Protein AF-A0A5Q4EKP2-F1 (afdb_monomer_lite)

Structure (mmCIF, N/CA/C/O backbone):
data_AF-A0A5Q4EKP2-F1
#
_entry.id   AF-A0A5Q4EKP2-F1
#
loop_
_atom_site.group_PDB
_atom_site.id
_atom_site.type_symbol
_atom_site.label_atom_id
_atom_site.label_alt_id
_atom_site.label_comp_id
_atom_site.label_asym_id
_atom_site.label_entity_id
_atom_site.label_seq_id
_atom_site.pdbx_PDB_ins_code
_atom_site.Cartn_x
_atom_site.Cartn_y
_atom_site.Cartn_z
_atom_site.occupancy
_atom_site.B_iso_or_equiv
_atom_site.auth_seq_id
_atom_site.auth_comp_id
_atom_site.auth_asym_id
_atom_site.auth_atom_id
_atom_site.pdbx_PDB_model_num
ATOM 1 N N . MET A 1 1 ? 4.544 -14.451 -21.705 1.00 35.25 1 MET A N 1
ATOM 2 C CA . MET A 1 1 ? 5.561 -13.389 -21.537 1.00 35.25 1 MET A CA 1
ATOM 3 C C . MET A 1 1 ? 4.983 -12.315 -20.623 1.00 35.25 1 MET A C 1
ATOM 5 O O . MET A 1 1 ? 4.011 -11.684 -21.013 1.00 35.25 1 MET A O 1
ATOM 9 N N . LYS A 1 2 ? 5.483 -12.158 -19.389 1.00 48.16 2 LYS A N 1
ATOM 10 C CA . LYS A 1 2 ? 5.065 -11.049 -18.512 1.00 48.16 2 LYS A CA 1
ATOM 11 C C . LYS A 1 2 ? 5.903 -9.831 -18.894 1.00 48.16 2 LYS A C 1
ATOM 13 O O . LYS A 1 2 ? 7.080 -9.772 -18.554 1.00 48.16 2 LYS A O 1
ATOM 18 N N . ILE A 1 3 ? 5.327 -8.922 -19.674 1.00 46.69 3 ILE A N 1
ATOM 19 C CA . ILE A 1 3 ? 5.985 -7.665 -20.034 1.00 46.69 3 ILE A CA 1
ATOM 20 C C . ILE A 1 3 ? 5.958 -6.777 -18.791 1.00 46.69 3 ILE A C 1
ATOM 22 O O . ILE A 1 3 ? 4.887 -6.417 -18.306 1.00 46.69 3 ILE A O 1
ATOM 26 N N . ILE A 1 4 ? 7.133 -6.433 -18.266 1.00 54.22 4 ILE A N 1
ATOM 27 C CA . ILE A 1 4 ? 7.260 -5.348 -17.293 1.00 54.22 4 ILE A CA 1
ATOM 28 C C . ILE A 1 4 ? 7.110 -4.063 -18.107 1.00 54.22 4 ILE A C 1
ATOM 30 O O . ILE A 1 4 ? 8.074 -3.594 -18.702 1.00 54.22 4 ILE A O 1
ATOM 34 N N . ASN A 1 5 ? 5.883 -3.559 -18.231 1.00 59.72 5 ASN A N 1
ATOM 35 C CA . ASN A 1 5 ? 5.627 -2.323 -18.959 1.00 59.72 5 ASN A CA 1
ATOM 36 C C . ASN A 1 5 ? 5.709 -1.135 -17.979 1.00 59.72 5 ASN A C 1
ATOM 38 O O . ASN A 1 5 ? 4.817 -0.995 -17.137 1.00 59.72 5 ASN A O 1
ATOM 42 N N . PRO A 1 6 ? 6.744 -0.278 -18.081 1.00 62.12 6 PRO A N 1
ATOM 43 C CA . PRO A 1 6 ? 6.937 0.862 -17.184 1.00 62.12 6 PRO A CA 1
ATOM 44 C C . PRO A 1 6 ? 5.807 1.902 -17.266 1.00 62.12 6 PRO A C 1
ATOM 46 O O . PRO A 1 6 ? 5.628 2.676 -16.329 1.00 62.12 6 PRO A O 1
ATOM 49 N N . LEU A 1 7 ? 5.000 1.898 -18.334 1.00 63.78 7 LEU A N 1
ATOM 50 C CA . LEU A 1 7 ? 3.829 2.769 -18.458 1.00 63.78 7 LEU A CA 1
ATOM 51 C C . LEU A 1 7 ? 2.796 2.505 -17.350 1.00 63.78 7 LEU A C 1
ATOM 53 O O . LEU A 1 7 ? 2.196 3.447 -16.834 1.00 63.78 7 LEU A O 1
ATOM 57 N N . TYR A 1 8 ? 2.614 1.240 -16.948 1.00 72.88 8 TYR A N 1
ATOM 58 C CA . TYR A 1 8 ? 1.682 0.905 -15.867 1.00 72.88 8 TYR 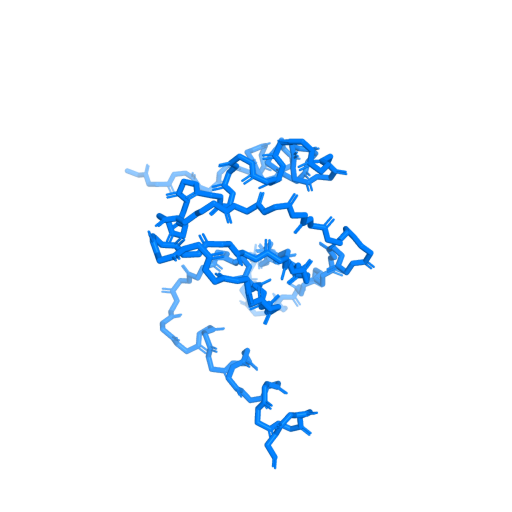A CA 1
ATOM 59 C C . TYR A 1 8 ? 2.180 1.386 -14.512 1.00 72.88 8 TYR A C 1
ATOM 61 O O . TYR A 1 8 ? 1.363 1.753 -13.679 1.00 72.88 8 TYR A O 1
ATOM 69 N N . ASP A 1 9 ? 3.492 1.443 -14.304 1.00 72.88 9 ASP A N 1
ATOM 70 C CA . ASP A 1 9 ? 4.063 1.879 -13.026 1.00 72.88 9 ASP A CA 1
ATOM 71 C C . ASP A 1 9 ? 3.871 3.373 -12.841 1.00 72.88 9 ASP A C 1
ATOM 73 O O . ASP A 1 9 ? 3.483 3.825 -11.770 1.00 72.88 9 ASP A O 1
ATOM 77 N N . ILE A 1 10 ? 4.047 4.130 -13.923 1.00 76.25 10 ILE A N 1
ATOM 78 C CA . ILE A 1 10 ? 3.785 5.566 -13.948 1.00 76.25 10 ILE A CA 1
ATOM 79 C C . ILE A 1 10 ? 2.289 5.838 -13.748 1.00 76.25 10 ILE A C 1
ATOM 81 O O . ILE A 1 10 ? 1.921 6.641 -12.894 1.00 76.25 10 ILE A O 1
ATOM 85 N N . ALA A 1 11 ? 1.412 5.153 -14.488 1.00 82.69 11 ALA A N 1
ATOM 86 C CA . ALA A 1 11 ? -0.033 5.326 -14.338 1.00 82.69 11 ALA A CA 1
ATOM 87 C C . ALA A 1 11 ? -0.516 4.953 -12.925 1.00 82.69 11 ALA A C 1
ATOM 89 O O . ALA A 1 11 ? -1.292 5.688 -12.316 1.00 82.69 11 ALA A O 1
ATOM 90 N N . PHE A 1 12 ? -0.019 3.841 -12.381 1.00 84.19 12 PHE A N 1
ATOM 91 C CA . PHE A 1 12 ? -0.347 3.389 -11.035 1.00 84.19 12 PHE A CA 1
ATOM 92 C C . PHE A 1 12 ? 0.201 4.343 -9.968 1.00 84.19 12 PHE A C 1
ATOM 94 O O . PHE A 1 12 ? -0.503 4.649 -9.013 1.00 84.19 12 PHE A O 1
ATOM 101 N N . LYS A 1 13 ? 1.404 4.899 -10.154 1.00 82.25 13 LYS A N 1
ATOM 102 C CA . LYS A 1 13 ? 1.940 5.964 -9.297 1.00 82.25 13 LYS A CA 1
ATOM 103 C C . LYS A 1 13 ? 0.988 7.151 -9.218 1.00 82.25 13 LYS A C 1
ATOM 105 O O . LYS A 1 13 ? 0.599 7.528 -8.119 1.00 82.25 13 LYS A O 1
ATOM 110 N N . TYR A 1 14 ? 0.591 7.713 -10.360 1.00 85.62 14 TYR A N 1
ATOM 111 C CA . TYR A 1 14 ? -0.321 8.860 -10.386 1.00 85.62 14 TYR A CA 1
ATOM 112 C C . TYR A 1 14 ? -1.680 8.534 -9.766 1.00 85.62 14 TYR A C 1
ATOM 114 O O . TYR A 1 14 ? -2.252 9.370 -9.073 1.00 85.62 14 TYR A O 1
ATOM 122 N N . LEU A 1 15 ? -2.175 7.308 -9.956 1.00 88.56 15 LEU A N 1
ATOM 123 C CA . LEU A 1 15 ? -3.389 6.843 -9.291 1.00 88.56 15 LEU A CA 1
ATOM 124 C C . LEU A 1 15 ? -3.230 6.861 -7.763 1.00 88.56 15 LEU A C 1
ATOM 126 O O . LEU A 1 15 ? -4.114 7.333 -7.057 1.00 88.56 15 LEU A O 1
ATOM 130 N N . MET A 1 16 ? -2.102 6.371 -7.251 1.00 89.81 16 MET A N 1
ATOM 131 C CA . MET A 1 16 ? -1.836 6.273 -5.815 1.00 89.81 16 MET A CA 1
ATOM 132 C C . MET A 1 16 ? -1.426 7.605 -5.161 1.00 89.81 16 MET A C 1
ATOM 134 O O . MET A 1 16 ? -1.404 7.689 -3.935 1.00 89.81 16 MET A O 1
ATOM 138 N N . GLN A 1 17 ? -1.128 8.645 -5.950 1.00 87.38 17 GLN A N 1
ATOM 139 C CA . GLN A 1 17 ? -0.846 10.010 -5.479 1.00 87.38 17 GLN A CA 1
ATOM 140 C C . GLN A 1 17 ? -2.090 10.771 -5.012 1.00 87.38 17 GLN A C 1
ATOM 142 O O . GLN A 1 17 ? -1.966 11.849 -4.441 1.00 87.38 17 GLN A O 1
ATOM 147 N N . GLU A 1 18 ? -3.280 10.223 -5.234 1.00 91.88 18 GLU A N 1
ATOM 148 C CA . GLU A 1 18 ? -4.534 10.834 -4.819 1.00 91.88 18 GLU A CA 1
ATOM 149 C C . GLU A 1 18 ? -5.215 9.935 -3.776 1.00 91.88 18 GLU A C 1
ATOM 151 O O . GLU A 1 18 ? -5.398 8.731 -3.984 1.00 91.88 18 GLU A O 1
ATOM 156 N N . GLU A 1 19 ? -5.571 10.508 -2.623 1.00 93.19 19 GLU A N 1
ATOM 157 C CA . GLU A 1 19 ? -6.021 9.745 -1.453 1.00 93.19 19 GLU A CA 1
ATOM 158 C C . GLU A 1 19 ? -7.293 8.936 -1.737 1.00 93.19 19 GLU A C 1
ATOM 160 O O . GLU A 1 19 ? -7.407 7.774 -1.337 1.00 93.19 19 GLU A O 1
ATOM 165 N N . ARG A 1 20 ? -8.261 9.509 -2.459 1.00 94.75 20 ARG A N 1
ATOM 166 C CA . ARG A 1 20 ? -9.524 8.843 -2.800 1.00 94.75 20 ARG A CA 1
ATOM 167 C C . ARG A 1 20 ? -9.272 7.567 -3.591 1.00 94.75 20 ARG A C 1
ATOM 169 O O . ARG A 1 20 ? -9.987 6.586 -3.382 1.00 94.75 20 ARG A O 1
ATOM 176 N N . PHE A 1 21 ? -8.306 7.582 -4.504 1.00 94.88 21 PHE A N 1
ATOM 177 C CA . PHE A 1 21 ? -7.956 6.409 -5.299 1.00 94.88 21 PHE A CA 1
ATOM 178 C C . PHE A 1 21 ? -7.070 5.436 -4.522 1.00 94.88 21 PHE A C 1
ATOM 180 O O . PHE A 1 21 ? -7.381 4.243 -4.497 1.00 94.88 21 PHE A O 1
ATOM 187 N N . ALA A 1 22 ? -6.053 5.933 -3.813 1.00 93.50 22 ALA A N 1
ATOM 188 C CA . ALA A 1 22 ? -5.186 5.115 -2.971 1.00 93.50 22 ALA A CA 1
ATOM 189 C C . ALA A 1 22 ? -5.988 4.315 -1.935 1.00 93.50 22 ALA A C 1
ATOM 191 O O . ALA A 1 22 ? -5.811 3.103 -1.827 1.00 93.50 22 ALA A O 1
ATOM 192 N N . ARG A 1 23 ? -6.949 4.947 -1.243 1.00 95.94 23 ARG A N 1
ATOM 193 C CA . ARG A 1 23 ? -7.841 4.262 -0.290 1.00 95.94 23 ARG A CA 1
ATOM 194 C C . ARG A 1 23 ? -8.594 3.107 -0.928 1.00 95.94 23 ARG A C 1
ATOM 196 O O . ARG A 1 23 ? -8.646 2.031 -0.344 1.00 95.94 23 ARG A O 1
ATOM 203 N N . LYS A 1 24 ? -9.162 3.305 -2.121 1.00 96.38 24 LYS A N 1
ATOM 204 C CA . LYS A 1 24 ? -9.922 2.256 -2.818 1.00 96.38 24 LYS A CA 1
ATOM 205 C C . LYS A 1 24 ? -9.032 1.080 -3.193 1.00 96.38 24 LYS A C 1
ATOM 207 O O . LYS A 1 24 ? -9.390 -0.057 -2.914 1.00 96.38 24 LYS A O 1
ATOM 212 N N . VAL A 1 25 ? -7.873 1.359 -3.786 1.00 94.56 25 VAL A N 1
ATOM 213 C CA . VAL A 1 25 ? -6.913 0.321 -4.180 1.00 94.56 25 VAL A CA 1
ATOM 214 C C . VAL A 1 25 ? -6.438 -0.462 -2.957 1.00 94.56 25 VAL A C 1
ATOM 216 O O . VAL A 1 25 ? -6.513 -1.687 -2.951 1.00 94.56 25 VAL A O 1
ATOM 219 N N . LEU A 1 26 ? -6.010 0.234 -1.900 1.00 94.44 26 LEU A N 1
ATOM 220 C CA . LEU A 1 26 ? -5.542 -0.402 -0.669 1.00 94.44 26 LEU A CA 1
ATOM 221 C C . LEU A 1 26 ? -6.654 -1.181 0.038 1.00 94.44 26 LEU A C 1
ATOM 223 O O . LEU A 1 26 ? -6.381 -2.262 0.543 1.00 94.44 26 LEU A O 1
ATOM 227 N N . SER A 1 27 ? -7.899 -0.694 0.021 1.00 95.94 27 SER A N 1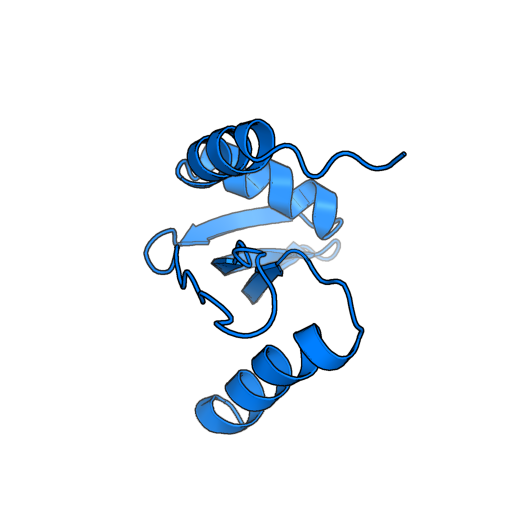
ATOM 228 C CA . SER A 1 27 ? -9.031 -1.420 0.619 1.00 95.94 27 SER A CA 1
ATOM 229 C C . SER A 1 27 ? -9.270 -2.761 -0.065 1.00 95.94 27 SER A C 1
ATOM 231 O O . SER A 1 27 ? -9.503 -3.760 0.605 1.00 95.94 27 SER A O 1
ATOM 233 N N . VAL A 1 28 ? -9.161 -2.795 -1.398 1.00 95.62 28 VAL A N 1
ATOM 234 C CA . VAL A 1 28 ? -9.296 -4.034 -2.176 1.00 95.62 28 VAL A CA 1
ATOM 235 C C . VAL A 1 28 ? -8.136 -4.992 -1.898 1.00 95.62 28 VAL A C 1
ATOM 237 O O . VAL A 1 28 ? -8.359 -6.188 -1.767 1.00 95.62 28 VAL A O 1
ATOM 240 N N . ILE A 1 29 ? -6.903 -4.487 -1.800 1.00 93.44 29 ILE A N 1
ATOM 241 C CA . ILE A 1 29 ? -5.719 -5.325 -1.542 1.00 93.44 29 ILE A CA 1
ATOM 242 C C . ILE A 1 29 ? -5.739 -5.914 -0.125 1.00 93.44 29 ILE A C 1
ATOM 244 O O . ILE A 1 29 ? -5.347 -7.063 0.060 1.00 93.44 29 ILE A O 1
ATOM 248 N N . LEU A 1 30 ? -6.151 -5.123 0.867 1.00 92.62 30 LEU A N 1
ATOM 249 C CA . LEU A 1 30 ? -6.139 -5.511 2.279 1.00 92.62 30 LEU A CA 1
ATOM 250 C C . LEU A 1 30 ? -7.397 -6.263 2.720 1.00 92.62 30 LEU A C 1
ATOM 252 O O . LEU A 1 30 ? -7.419 -6.759 3.841 1.00 92.62 30 LEU A O 1
ATOM 256 N N . ASP A 1 31 ? -8.432 -6.302 1.878 1.00 93.12 31 ASP A N 1
ATOM 257 C CA . ASP A 1 31 ? -9.762 -6.802 2.239 1.00 93.12 31 ASP A CA 1
ATOM 258 C C . ASP A 1 31 ? -10.279 -6.159 3.543 1.00 93.12 31 ASP A C 1
ATOM 260 O O . ASP A 1 31 ? -10.702 -6.810 4.497 1.00 93.12 31 ASP A O 1
ATOM 264 N N . SER A 1 32 ? -10.125 -4.836 3.646 1.00 93.75 32 SER A N 1
ATOM 265 C CA . SER A 1 32 ? -10.459 -4.046 4.839 1.00 93.75 32 SER A CA 1
ATOM 266 C C . SER A 1 32 ? -10.804 -2.612 4.451 1.00 93.75 32 SER A C 1
ATOM 268 O O . SER A 1 32 ? -10.294 -2.090 3.460 1.00 93.75 32 SER A O 1
ATOM 270 N N . GLU A 1 33 ? -11.650 -1.935 5.231 1.00 96.81 33 GLU A N 1
ATOM 271 C CA . GLU A 1 33 ? -11.988 -0.536 4.960 1.00 96.81 33 GLU A CA 1
ATOM 272 C C . GLU A 1 33 ? -10.787 0.363 5.284 1.00 96.81 33 GLU A C 1
ATOM 274 O O . GLU A 1 33 ? -10.354 0.447 6.433 1.00 96.81 33 GLU A O 1
ATOM 279 N N . VAL A 1 34 ? -10.262 1.081 4.289 1.00 97.12 34 VAL A N 1
ATOM 280 C CA . VAL A 1 34 ? -9.232 2.105 4.507 1.00 97.12 34 VAL A CA 1
ATOM 281 C C . VAL A 1 34 ? -9.902 3.468 4.690 1.00 97.12 34 VAL A C 1
ATOM 283 O O . VAL A 1 34 ? -10.376 4.079 3.732 1.00 97.12 34 VAL A O 1
ATOM 286 N N . VAL A 1 35 ? -9.911 3.962 5.929 1.00 97.38 35 VAL A N 1
ATOM 287 C CA . VAL A 1 35 ? -10.576 5.210 6.340 1.00 97.38 35 VAL A CA 1
ATOM 288 C C . VAL A 1 35 ? -9.807 6.440 5.846 1.00 97.38 35 VAL A C 1
ATOM 290 O O . VAL A 1 35 ? -10.389 7.371 5.285 1.00 97.38 35 VAL A O 1
ATOM 293 N N . SER A 1 36 ? -8.485 6.445 6.019 1.00 96.25 36 SER A N 1
ATOM 294 C CA . SER A 1 36 ? -7.610 7.534 5.571 1.00 96.25 36 SER A CA 1
ATOM 295 C C . SER A 1 36 ? -6.224 7.025 5.200 1.00 96.25 36 SER A C 1
ATOM 297 O O . SER A 1 36 ? -5.764 6.005 5.724 1.00 96.25 36 SER A O 1
ATOM 299 N N . VAL A 1 37 ? -5.560 7.735 4.284 1.00 94.50 37 VAL A N 1
ATOM 300 C CA . VAL A 1 37 ? -4.193 7.428 3.835 1.00 94.50 37 VAL A CA 1
ATOM 301 C C . VAL A 1 37 ? -3.356 8.701 3.845 1.00 94.50 37 VAL A C 1
ATOM 303 O O . VAL A 1 37 ? -3.716 9.706 3.244 1.00 94.50 37 VAL A O 1
ATOM 306 N N . SER A 1 38 ? -2.201 8.649 4.503 1.00 91.44 38 SER A N 1
ATOM 307 C CA . SER A 1 38 ? -1.193 9.708 4.466 1.00 91.44 38 SER A CA 1
ATOM 308 C C . SER A 1 38 ? -0.260 9.499 3.274 1.00 91.44 38 SER A C 1
ATOM 310 O O . SER A 1 38 ? 0.420 8.478 3.192 1.00 91.44 38 SER A O 1
ATOM 312 N N . LEU A 1 39 ? -0.204 10.484 2.376 1.00 82.38 39 LEU A N 1
ATOM 313 C CA . LEU A 1 39 ? 0.524 10.405 1.100 1.00 82.38 39 LEU A CA 1
ATOM 314 C C . LEU A 1 39 ? 1.975 10.918 1.170 1.00 82.38 39 LEU A C 1
ATOM 316 O O . LEU A 1 39 ? 2.717 10.816 0.201 1.00 82.38 39 LEU A O 1
ATOM 320 N N . ASN A 1 40 ? 2.407 11.447 2.317 1.00 69.19 40 ASN A N 1
ATOM 321 C CA . ASN A 1 40 ? 3.681 12.163 2.459 1.00 69.19 40 ASN A CA 1
ATOM 322 C C . ASN A 1 40 ? 4.949 11.282 2.329 1.00 69.19 40 ASN A C 1
ATOM 324 O O . ASN A 1 40 ? 6.051 11.818 2.393 1.00 69.19 40 ASN A O 1
ATOM 328 N N . GLN A 1 41 ? 4.829 9.957 2.174 1.00 58.53 41 GLN A N 1
ATOM 329 C CA . GLN A 1 41 ? 5.953 8.999 2.179 1.00 58.53 41 GLN A CA 1
ATOM 330 C C . GLN A 1 41 ? 6.068 8.204 0.866 1.00 58.53 41 GLN A C 1
ATOM 332 O O . GLN A 1 41 ? 6.300 7.002 0.860 1.00 58.53 41 GLN A O 1
ATOM 337 N N . GLN A 1 42 ? 5.856 8.856 -0.275 1.00 60.78 42 GLN A N 1
ATOM 338 C CA . GLN A 1 42 ? 5.469 8.119 -1.478 1.00 60.78 42 GLN A CA 1
ATOM 339 C C . GLN A 1 42 ? 6.570 7.512 -2.340 1.00 60.78 42 GLN A C 1
ATOM 341 O O . GLN A 1 42 ? 6.217 6.729 -3.213 1.00 60.78 42 GLN A O 1
ATOM 346 N N . GLU A 1 43 ? 7.861 7.810 -2.178 1.00 56.72 43 GLU A N 1
ATOM 347 C CA . GLU A 1 43 ? 8.824 7.234 -3.124 1.00 56.72 43 GLU A CA 1
ATOM 348 C C . GLU A 1 43 ? 10.228 7.029 -2.558 1.00 56.72 43 GLU A C 1
ATOM 350 O O . GLU A 1 43 ? 10.943 7.975 -2.234 1.00 56.72 43 GLU A O 1
ATOM 355 N N . ALA A 1 44 ? 10.652 5.767 -2.542 1.00 57.16 44 ALA A N 1
ATOM 356 C CA . ALA A 1 44 ? 12.056 5.394 -2.542 1.00 57.16 44 ALA A CA 1
ATOM 357 C C . ALA A 1 44 ? 12.335 4.643 -3.849 1.00 57.16 44 ALA A C 1
ATOM 359 O O . ALA A 1 44 ? 12.102 3.437 -3.945 1.00 57.16 44 ALA A O 1
ATOM 360 N N . VAL A 1 45 ? 12.815 5.354 -4.874 1.00 56.34 45 VAL A N 1
ATOM 361 C CA . VAL A 1 45 ? 13.328 4.703 -6.087 1.00 56.34 45 VAL A CA 1
ATOM 362 C C . VAL A 1 45 ? 14.707 4.147 -5.758 1.00 56.34 45 VAL A C 1
ATOM 364 O O . VAL A 1 45 ? 15.656 4.907 -5.576 1.00 56.34 45 VAL A O 1
ATOM 367 N N . TYR A 1 46 ? 14.826 2.824 -5.674 1.00 57.16 46 TYR A N 1
ATOM 368 C CA . TYR A 1 46 ? 16.132 2.175 -5.610 1.00 57.16 46 TYR A CA 1
ATOM 369 C C . TYR A 1 46 ? 16.526 1.708 -7.013 1.00 57.16 46 TYR A C 1
ATOM 371 O O . TYR A 1 46 ? 15.854 0.860 -7.608 1.00 57.16 46 TYR A O 1
ATOM 379 N N . GLU A 1 47 ? 17.606 2.276 -7.549 1.00 54.44 47 GLU A N 1
ATOM 380 C CA . GLU A 1 47 ? 18.288 1.732 -8.722 1.00 54.44 47 GLU A CA 1
ATOM 381 C C . GLU A 1 47 ? 19.283 0.672 -8.243 1.00 54.44 47 GLU A C 1
ATOM 383 O O . GLU A 1 47 ? 20.359 0.982 -7.730 1.00 54.44 47 GLU A O 1
ATOM 388 N N . ASP A 1 48 ? 18.912 -0.600 -8.390 1.00 53.75 48 ASP A N 1
ATOM 389 C CA . ASP A 1 48 ? 19.872 -1.688 -8.251 1.00 53.75 48 ASP A CA 1
ATOM 390 C C . ASP A 1 48 ? 20.846 -1.608 -9.437 1.00 53.75 48 ASP A C 1
ATOM 392 O O . ASP A 1 48 ? 20.477 -1.841 -10.584 1.00 53.75 48 ASP A O 1
ATOM 396 N N . LYS A 1 49 ? 22.110 -1.256 -9.188 1.00 53.41 49 LYS A N 1
ATOM 397 C CA . LYS A 1 49 ? 23.124 -1.167 -10.256 1.00 53.41 49 LYS A CA 1
ATOM 398 C C . LYS A 1 49 ? 23.421 -2.524 -10.913 1.00 53.41 49 LYS A C 1
ATOM 400 O O . LYS A 1 49 ? 23.983 -2.550 -12.004 1.00 53.41 49 LYS A O 1
ATOM 405 N N . SER A 1 50 ? 23.067 -3.638 -10.263 1.00 56.00 50 SER A N 1
ATOM 406 C CA . SER A 1 50 ? 23.300 -5.005 -10.752 1.00 56.00 50 SER A CA 1
ATOM 407 C C . SER A 1 50 ? 22.106 -5.598 -11.505 1.00 56.00 50 SER A C 1
ATOM 409 O O . SER A 1 50 ? 22.276 -6.443 -12.385 1.00 56.00 50 SER A O 1
ATOM 411 N N . LYS A 1 51 ? 20.888 -5.141 -11.197 1.00 50.88 51 LYS A N 1
ATOM 412 C CA . LYS A 1 51 ? 19.651 -5.549 -11.866 1.00 50.88 51 LYS A CA 1
ATOM 413 C C . LYS A 1 51 ? 19.095 -4.314 -12.557 1.00 50.88 51 LYS A C 1
ATOM 415 O O . LYS A 1 51 ? 18.651 -3.408 -11.880 1.00 50.88 51 LYS A O 1
ATOM 420 N N . LEU A 1 52 ? 19.058 -4.305 -13.889 1.00 51.44 52 LEU A N 1
ATOM 421 C CA . LEU A 1 52 ? 18.487 -3.262 -14.775 1.00 51.44 52 LEU A CA 1
ATOM 422 C C . LEU A 1 52 ? 16.997 -2.886 -14.511 1.00 51.44 52 LEU A C 1
ATOM 424 O O . LEU A 1 52 ? 16.305 -2.397 -15.400 1.00 51.44 52 LEU A O 1
ATOM 428 N N . LEU A 1 53 ? 16.454 -3.153 -13.323 1.00 54.06 53 LEU A N 1
ATOM 429 C CA . LEU A 1 53 ? 15.067 -2.988 -12.927 1.00 54.06 53 LEU A CA 1
ATOM 430 C C . LEU A 1 53 ? 14.965 -1.929 -11.826 1.00 54.06 53 LEU A C 1
ATOM 432 O O . LEU A 1 53 ? 15.505 -2.092 -10.735 1.00 54.06 53 LE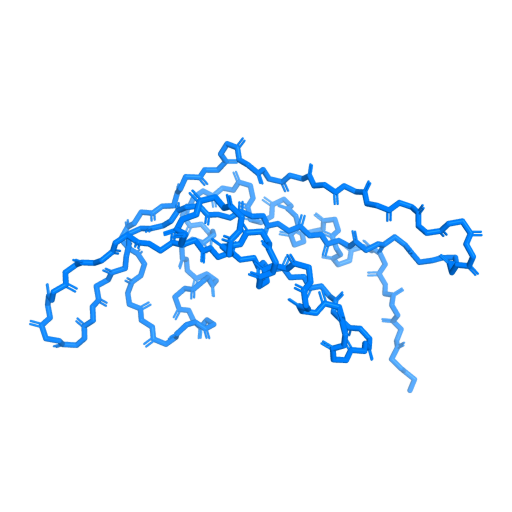U A O 1
ATOM 436 N N . ARG A 1 54 ? 14.199 -0.871 -12.101 1.00 56.44 54 ARG A N 1
ATOM 437 C CA . ARG A 1 54 ? 13.739 0.068 -11.074 1.00 56.44 54 ARG A CA 1
ATOM 438 C C . ARG A 1 54 ? 12.702 -0.630 -10.201 1.00 56.44 54 ARG A C 1
ATOM 440 O O . ARG A 1 54 ? 11.665 -1.064 -10.707 1.00 56.44 54 ARG A O 1
ATOM 447 N N . ILE A 1 55 ? 12.976 -0.744 -8.905 1.00 62.00 55 ILE A N 1
ATOM 448 C CA . ILE A 1 55 ? 11.988 -1.244 -7.946 1.00 62.00 55 ILE A CA 1
ATOM 449 C C . ILE A 1 55 ? 11.075 -0.074 -7.588 1.00 62.00 55 ILE A C 1
ATOM 451 O O . ILE A 1 55 ? 11.505 0.902 -6.978 1.00 62.00 55 ILE A O 1
ATOM 455 N N . PHE A 1 56 ? 9.818 -0.169 -8.016 1.00 71.75 56 PHE A N 1
ATOM 456 C CA . PHE A 1 56 ? 8.768 0.773 -7.654 1.00 71.75 56 PHE A CA 1
ATOM 457 C C . PHE A 1 56 ? 8.209 0.403 -6.276 1.00 71.75 56 PHE A C 1
ATOM 459 O O . PHE A 1 56 ? 7.697 -0.710 -6.098 1.00 71.75 56 PHE A O 1
ATOM 466 N N . ARG A 1 57 ? 8.331 1.329 -5.321 1.00 79.25 57 ARG A N 1
ATOM 467 C CA . ARG A 1 57 ? 7.856 1.194 -3.942 1.00 79.25 57 ARG A CA 1
ATOM 468 C C . ARG A 1 57 ? 7.058 2.427 -3.543 1.00 79.25 57 ARG A C 1
ATOM 470 O O . ARG A 1 57 ? 7.514 3.544 -3.779 1.00 79.25 57 ARG A O 1
ATOM 477 N N . LEU A 1 58 ? 5.918 2.191 -2.905 1.00 84.44 58 LEU A N 1
ATOM 478 C CA . LEU A 1 58 ? 5.077 3.210 -2.294 1.00 84.44 58 LEU A CA 1
ATOM 479 C C . LEU A 1 58 ? 4.847 2.848 -0.828 1.00 84.44 58 LEU A C 1
ATOM 481 O O . LEU A 1 58 ? 4.337 1.761 -0.547 1.00 84.44 58 LEU A O 1
ATOM 485 N N . ASP A 1 59 ? 5.177 3.765 0.076 1.00 87.38 59 ASP A N 1
ATOM 486 C CA . ASP A 1 59 ? 4.918 3.603 1.501 1.00 87.38 59 ASP A CA 1
ATOM 487 C C . ASP A 1 59 ? 3.738 4.489 1.921 1.00 87.38 59 ASP A C 1
ATOM 489 O O . ASP A 1 59 ? 3.594 5.642 1.500 1.00 87.38 59 ASP A O 1
ATOM 493 N N . PHE A 1 60 ? 2.864 3.935 2.756 1.00 89.81 60 PHE A N 1
ATOM 494 C CA . PHE A 1 60 ? 1.681 4.613 3.263 1.00 89.81 60 PHE A CA 1
ATOM 495 C C . PHE A 1 60 ? 1.560 4.416 4.766 1.00 89.81 60 PHE A C 1
ATOM 497 O O . PHE A 1 60 ? 1.734 3.316 5.289 1.00 89.81 60 PHE A O 1
ATOM 504 N N . LYS A 1 61 ? 1.135 5.473 5.454 1.00 92.62 61 LYS A N 1
ATOM 505 C CA . LYS A 1 61 ? 0.517 5.355 6.774 1.00 92.62 61 LYS A CA 1
ATOM 506 C C . LYS A 1 61 ? -0.989 5.457 6.590 1.00 92.62 61 LYS A C 1
ATOM 508 O O . LYS A 1 61 ? -1.462 6.438 6.018 1.00 92.62 61 LYS A O 1
ATOM 513 N N . ALA A 1 62 ? -1.737 4.475 7.069 1.00 94.75 62 ALA A N 1
ATOM 514 C CA . ALA A 1 62 ? -3.182 4.425 6.889 1.00 94.75 62 ALA A CA 1
ATOM 515 C C . ALA A 1 62 ? -3.913 4.142 8.201 1.00 94.75 62 ALA A C 1
ATOM 517 O O . ALA A 1 62 ? -3.356 3.541 9.121 1.00 94.75 62 ALA A O 1
ATOM 518 N N . ILE A 1 63 ? -5.173 4.565 8.268 1.00 97.19 63 ILE A N 1
ATOM 519 C CA . ILE A 1 63 ? -6.122 4.111 9.285 1.00 97.19 63 ILE A CA 1
ATOM 520 C C . ILE A 1 63 ? -7.060 3.120 8.607 1.00 97.19 63 ILE A C 1
ATOM 522 O O . ILE A 1 63 ? -7.736 3.478 7.642 1.00 97.19 63 ILE A O 1
ATOM 526 N N . ILE A 1 64 ? -7.104 1.890 9.112 1.00 97.31 64 ILE A N 1
ATOM 527 C CA . ILE A 1 64 ? -8.017 0.846 8.638 1.00 97.31 64 ILE A CA 1
ATOM 528 C C . ILE A 1 64 ? -9.098 0.571 9.674 1.00 97.31 64 ILE A C 1
ATOM 530 O O . ILE A 1 64 ? -8.851 0.729 10.871 1.00 97.31 64 ILE A O 1
ATOM 534 N N . ARG A 1 65 ? -10.276 0.149 9.218 1.00 97.00 65 ARG A N 1
ATOM 535 C CA . ARG A 1 65 ? -11.366 -0.356 10.050 1.00 97.00 65 ARG A CA 1
ATOM 536 C C . ARG A 1 65 ? -11.625 -1.818 9.697 1.00 97.00 65 ARG A C 1
ATOM 538 O O . ARG A 1 65 ? -11.799 -2.155 8.527 1.00 97.00 65 ARG A O 1
ATOM 545 N N . ASP A 1 66 ? -11.613 -2.671 10.715 1.00 91.19 66 ASP A N 1
ATOM 546 C CA . ASP A 1 66 ? -11.930 -4.091 10.566 1.00 91.19 66 ASP A CA 1
ATOM 547 C C . ASP A 1 66 ? -13.448 -4.348 10.592 1.00 91.19 66 ASP A C 1
ATOM 549 O O . ASP A 1 66 ? -14.258 -3.444 10.815 1.00 91.19 66 ASP A O 1
ATOM 553 N N . SER A 1 67 ? -13.848 -5.604 10.385 1.00 90.19 67 SER A N 1
ATOM 554 C CA . SER A 1 67 ? -15.256 -6.017 10.401 1.00 90.19 67 SER A CA 1
ATOM 555 C C . SER A 1 67 ? -15.951 -5.829 11.757 1.00 90.19 67 SER A C 1
ATOM 557 O O . SER A 1 67 ? -17.178 -5.779 11.802 1.00 90.19 67 SER A O 1
ATOM 559 N N . SER A 1 68 ? -15.197 -5.688 12.856 1.00 92.81 68 SER A N 1
ATOM 560 C CA . SER A 1 68 ? -15.734 -5.378 14.189 1.00 92.81 68 SER A CA 1
ATOM 561 C C . SER A 1 68 ? -15.973 -3.878 14.404 1.00 92.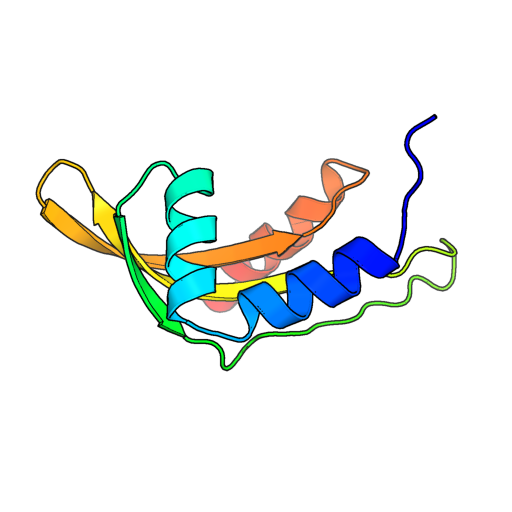81 68 SER A C 1
ATOM 563 O O . SER A 1 68 ? -16.522 -3.474 15.428 1.00 92.81 68 SER A O 1
ATOM 565 N N . GLY A 1 69 ? -15.565 -3.039 13.446 1.00 92.81 69 GLY A N 1
ATOM 566 C CA . GLY A 1 69 ? -15.643 -1.585 13.530 1.00 92.81 69 GLY A CA 1
ATOM 567 C C . GLY A 1 69 ? -14.451 -0.938 14.242 1.00 92.81 69 GLY A C 1
ATOM 568 O O . GLY A 1 69 ? -14.400 0.291 14.349 1.00 92.81 69 GLY A O 1
ATOM 569 N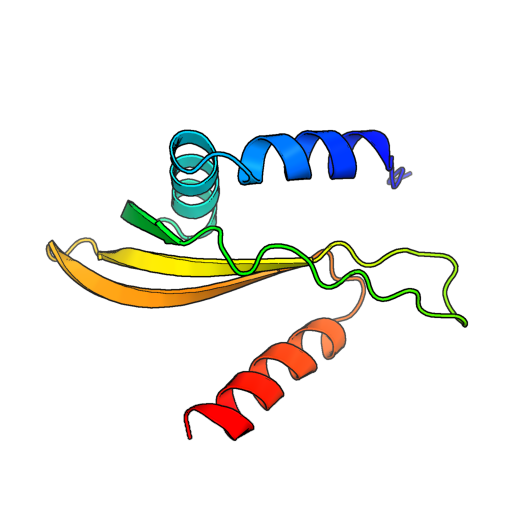 N . LYS A 1 70 ? -13.472 -1.724 14.704 1.00 95.88 70 LYS A N 1
ATOM 570 C CA . LYS A 1 70 ? -12.280 -1.208 15.381 1.00 95.88 70 LYS A CA 1
ATOM 571 C C . LYS A 1 70 ? -11.332 -0.585 14.364 1.00 95.88 70 LYS A C 1
ATOM 573 O O . LYS A 1 70 ? -11.027 -1.169 13.325 1.00 95.88 70 LYS A O 1
ATOM 578 N N . THR A 1 71 ? -10.825 0.602 14.691 1.00 97.00 71 THR A N 1
ATOM 579 C CA . THR A 1 71 ? -9.831 1.292 13.867 1.00 97.00 71 THR A CA 1
ATOM 580 C C . THR A 1 71 ? -8.410 1.036 14.348 1.00 97.00 71 THR A C 1
ATOM 582 O O . THR A 1 71 ? -8.142 1.114 15.548 1.00 97.00 71 THR A O 1
ATOM 585 N N . SER A 1 72 ? -7.489 0.816 13.413 1.00 95.44 72 SER A N 1
ATOM 586 C CA . SER A 1 72 ? -6.059 0.639 13.686 1.00 95.44 72 SER A CA 1
ATOM 587 C C . SER A 1 72 ? -5.219 1.489 12.736 1.00 95.44 72 SER A C 1
ATOM 589 O O . SER A 1 72 ? -5.552 1.632 11.562 1.00 95.44 72 SER A O 1
ATOM 591 N N . THR A 1 73 ? -4.116 2.048 13.238 1.00 94.50 73 THR A N 1
ATOM 592 C CA . THR A 1 73 ? -3.107 2.690 12.383 1.00 94.50 73 THR A CA 1
ATOM 593 C C . THR A 1 73 ? -2.133 1.630 11.885 1.00 94.50 73 THR A C 1
ATOM 595 O O . THR A 1 73 ? -1.594 0.876 12.691 1.00 94.50 73 THR A O 1
ATOM 598 N N . VAL A 1 74 ? -1.891 1.589 10.577 1.00 93.25 74 VAL A N 1
ATOM 599 C CA . VAL A 1 74 ? -0.996 0.624 9.930 1.00 93.25 74 VAL A CA 1
ATOM 600 C C . VAL A 1 74 ? 0.005 1.324 9.016 1.00 93.25 74 VAL A C 1
ATOM 602 O O . VAL A 1 74 ? -0.280 2.379 8.444 1.00 93.25 74 VAL A O 1
ATOM 605 N N . LEU A 1 75 ? 1.181 0.716 8.885 1.00 91.69 75 LEU A N 1
ATOM 606 C CA . LEU A 1 75 ? 2.163 1.050 7.859 1.00 91.69 75 LEU A CA 1
ATOM 607 C C . LEU A 1 75 ? 2.041 0.027 6.736 1.00 91.69 75 LEU A C 1
ATOM 609 O O . LEU A 1 75 ? 2.005 -1.176 6.995 1.00 91.69 75 LEU A O 1
ATOM 613 N N . ILE A 1 76 ? 1.963 0.509 5.504 1.00 90.69 76 ILE A N 1
ATOM 614 C CA . ILE A 1 76 ? 1.787 -0.316 4.315 1.00 90.69 76 ILE A CA 1
ATOM 615 C C . ILE A 1 76 ? 2.929 0.000 3.366 1.00 90.69 76 ILE A C 1
ATOM 617 O O . ILE A 1 76 ? 3.076 1.140 2.940 1.00 90.69 76 ILE A O 1
ATOM 621 N N . GLU A 1 77 ? 3.685 -1.025 2.999 1.00 88.75 77 GLU A N 1
ATOM 622 C CA . GLU A 1 77 ? 4.617 -0.966 1.882 1.00 88.75 77 GLU A CA 1
ATOM 623 C C . GLU A 1 77 ? 4.025 -1.736 0.704 1.00 88.75 77 GLU A C 1
ATOM 625 O O . GLU A 1 77 ? 3.793 -2.946 0.784 1.00 88.75 77 GLU A O 1
ATOM 630 N N . LEU A 1 78 ? 3.807 -1.038 -0.407 1.00 86.12 78 LEU A N 1
ATOM 631 C CA . LEU A 1 78 ? 3.422 -1.647 -1.669 1.00 86.12 78 LEU A CA 1
ATOM 632 C C . LEU A 1 78 ? 4.627 -1.641 -2.607 1.00 86.12 78 LEU A C 1
ATOM 634 O O . LEU A 1 78 ? 5.075 -0.589 -3.060 1.00 86.12 78 LEU A O 1
ATOM 638 N N . GLN A 1 79 ? 5.141 -2.828 -2.916 1.00 81.06 79 GLN A N 1
ATOM 639 C CA . GLN A 1 79 ? 6.287 -2.988 -3.802 1.00 81.06 79 GLN A CA 1
ATOM 640 C C . GLN A 1 79 ? 6.077 -4.110 -4.810 1.00 81.06 79 GLN A C 1
ATOM 642 O O . GLN A 1 79 ? 5.416 -5.115 -4.540 1.00 81.06 79 GLN A O 1
ATOM 647 N N . LYS A 1 80 ? 6.717 -3.967 -5.970 1.00 77.75 80 LYS A N 1
ATOM 648 C CA . LYS A 1 80 ? 6.943 -5.105 -6.858 1.00 77.75 80 LYS A CA 1
ATOM 649 C C . LYS A 1 80 ? 8.082 -5.948 -6.303 1.00 77.75 80 LYS A C 1
ATOM 651 O O . LYS A 1 80 ? 9.211 -5.473 -6.238 1.00 77.75 80 LYS A O 1
ATOM 656 N N . SER A 1 81 ? 7.798 -7.199 -5.969 1.00 73.44 81 SER A N 1
ATOM 657 C CA . SER A 1 81 ? 8.819 -8.169 -5.584 1.00 73.44 81 SER A CA 1
ATOM 658 C C . SER A 1 81 ? 9.048 -9.186 -6.698 1.00 73.44 81 SER A C 1
ATOM 660 O O . SER A 1 81 ? 8.125 -9.611 -7.401 1.00 73.44 81 SER A O 1
ATOM 662 N N . ARG A 1 82 ? 10.311 -9.575 -6.871 1.00 73.94 82 ARG A N 1
ATOM 663 C CA . ARG A 1 82 ? 10.696 -10.737 -7.685 1.00 73.94 82 ARG A CA 1
ATOM 664 C C . ARG A 1 82 ? 11.107 -11.903 -6.794 1.00 73.94 82 ARG A C 1
ATOM 666 O O . ARG A 1 82 ? 10.946 -13.051 -7.206 1.00 73.94 82 ARG A O 1
ATOM 673 N N . PHE A 1 83 ? 11.617 -11.612 -5.600 1.00 77.50 83 PHE A N 1
ATOM 674 C CA . PHE A 1 83 ? 12.110 -12.597 -4.650 1.00 77.50 83 PHE A CA 1
ATOM 675 C C . PHE A 1 83 ? 11.469 -12.388 -3.270 1.00 77.50 83 PHE A C 1
ATOM 677 O O . PHE A 1 83 ? 11.205 -11.250 -2.885 1.00 77.50 83 PHE A O 1
ATOM 684 N N . PRO A 1 84 ? 11.252 -13.457 -2.482 1.00 75.50 84 PRO A N 1
ATOM 685 C CA . PRO A 1 84 ? 10.727 -13.331 -1.119 1.00 75.50 84 PRO A CA 1
ATOM 686 C C . PRO A 1 84 ? 11.588 -12.443 -0.207 1.00 75.50 84 PRO A C 1
ATOM 688 O O . PRO A 1 84 ? 11.056 -11.729 0.639 1.00 75.50 84 PRO A O 1
ATOM 691 N N . THR A 1 85 ? 12.906 -12.433 -0.427 1.00 77.81 85 THR A N 1
ATOM 692 C CA . THR A 1 85 ? 13.874 -11.599 0.305 1.00 77.81 85 THR A CA 1
ATOM 693 C C . THR A 1 85 ? 13.614 -10.100 0.153 1.00 77.81 85 THR A C 1
ATOM 695 O O . THR A 1 85 ? 14.016 -9.322 1.011 1.00 77.81 85 THR A O 1
ATOM 698 N N . ASP A 1 86 ? 12.893 -9.673 -0.892 1.00 74.88 86 ASP A N 1
ATOM 699 C CA . ASP A 1 86 ? 12.541 -8.261 -1.092 1.00 74.88 86 ASP A CA 1
ATOM 700 C C . ASP A 1 86 ? 11.673 -7.725 0.073 1.00 74.88 86 ASP A C 1
ATOM 702 O O . ASP A 1 86 ? 11.676 -6.525 0.356 1.00 74.88 86 ASP A O 1
ATOM 706 N N . ILE A 1 87 ? 10.956 -8.605 0.789 1.00 78.38 87 ILE A N 1
ATOM 707 C CA . ILE A 1 87 ? 10.106 -8.262 1.945 1.00 78.38 87 ILE A CA 1
ATOM 708 C C . ILE A 1 87 ? 10.928 -8.067 3.232 1.00 78.38 87 ILE A C 1
ATOM 710 O O . ILE A 1 87 ? 10.508 -7.328 4.126 1.00 78.38 87 ILE A O 1
ATOM 714 N N . GLU A 1 88 ? 12.108 -8.686 3.351 1.00 82.94 88 GLU A N 1
ATOM 715 C CA . GLU A 1 88 ? 12.909 -8.657 4.586 1.00 82.94 88 GLU A CA 1
ATOM 716 C C . GLU A 1 88 ? 13.295 -7.235 4.998 1.00 82.94 88 GLU A C 1
ATOM 718 O O . GLU A 1 88 ? 13.302 -6.919 6.186 1.00 82.94 88 GLU A O 1
ATOM 723 N N . ARG A 1 89 ? 13.515 -6.336 4.029 1.00 80.00 89 ARG A N 1
ATOM 724 C CA . ARG A 1 89 ? 13.811 -4.925 4.311 1.00 80.00 89 ARG A CA 1
ATOM 725 C C . ARG A 1 89 ? 12.715 -4.261 5.144 1.00 80.00 89 ARG A C 1
ATOM 727 O O . ARG A 1 89 ? 13.032 -3.586 6.119 1.00 80.00 89 ARG A O 1
ATOM 734 N N . PHE A 1 90 ? 11.448 -4.433 4.764 1.00 84.25 90 PHE A N 1
ATOM 735 C CA . PHE A 1 90 ? 10.333 -3.815 5.485 1.00 84.25 90 PHE A CA 1
ATOM 736 C C . PHE A 1 90 ? 10.232 -4.371 6.908 1.00 84.25 90 PHE A C 1
ATOM 738 O O . PHE A 1 90 ? 10.048 -3.622 7.863 1.00 84.25 90 PHE A O 1
ATOM 745 N N . ARG A 1 91 ? 10.463 -5.679 7.070 1.00 85.06 91 ARG A N 1
ATOM 746 C CA . ARG A 1 91 ? 10.513 -6.319 8.393 1.00 85.06 91 ARG A CA 1
ATOM 747 C C . ARG A 1 91 ? 11.639 -5.752 9.256 1.00 85.06 91 ARG A C 1
ATOM 749 O O . ARG A 1 91 ? 11.400 -5.439 10.417 1.00 85.06 91 ARG A O 1
ATOM 756 N N . ASN A 1 92 ? 12.828 -5.569 8.685 1.00 86.19 92 ASN A N 1
ATOM 757 C CA . ASN A 1 92 ? 13.964 -4.965 9.383 1.00 86.19 92 ASN A CA 1
ATOM 758 C C . ASN A 1 92 ? 13.675 -3.509 9.765 1.00 86.19 92 ASN A C 1
ATOM 760 O O . ASN A 1 92 ? 13.967 -3.107 10.886 1.00 86.19 92 ASN A O 1
ATOM 764 N N . TYR A 1 93 ? 13.048 -2.733 8.875 1.00 84.31 93 TYR A N 1
ATOM 765 C CA . TYR A 1 93 ? 12.616 -1.368 9.180 1.00 84.31 93 TYR A CA 1
ATOM 766 C C . TYR A 1 93 ? 11.661 -1.333 10.378 1.00 84.31 93 TYR A C 1
ATOM 768 O O . TYR A 1 93 ? 11.874 -0.546 11.300 1.00 84.31 93 TYR A O 1
ATOM 776 N N . LEU A 1 94 ? 10.652 -2.211 10.399 1.00 86.44 94 LEU A N 1
ATOM 777 C CA . LEU A 1 94 ? 9.734 -2.317 11.532 1.00 86.44 94 LEU A CA 1
ATOM 778 C C . LEU A 1 94 ? 10.474 -2.684 12.823 1.00 86.44 94 LEU A C 1
ATOM 780 O O . LEU A 1 94 ? 10.269 -2.033 13.843 1.00 86.44 94 LEU A O 1
ATOM 784 N N . GLY A 1 95 ? 11.377 -3.666 12.757 1.00 88.94 95 GLY A N 1
ATOM 785 C CA . GLY A 1 95 ? 12.178 -4.095 13.902 1.00 88.94 95 GLY A CA 1
ATOM 786 C C . GLY A 1 95 ? 13.127 -3.025 14.444 1.00 88.94 95 GLY A C 1
ATOM 787 O O . GLY A 1 95 ? 13.351 -2.985 15.638 1.00 88.94 95 GLY A O 1
ATOM 788 N N . MET A 1 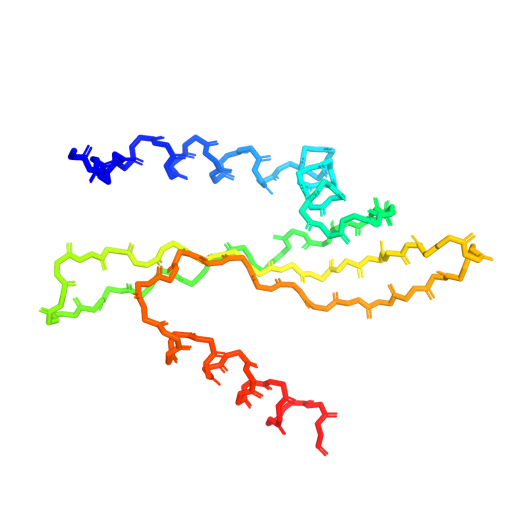96 ? 13.667 -2.143 13.600 1.00 86.88 96 MET A N 1
ATOM 789 C CA . MET A 1 96 ? 14.583 -1.081 14.043 1.00 86.88 96 MET A CA 1
ATOM 790 C C . MET A 1 96 ? 13.875 0.157 14.605 1.00 86.88 96 MET A C 1
ATOM 792 O O . MET A 1 96 ? 14.486 0.905 15.363 1.00 86.88 96 MET A O 1
ATOM 796 N N . ASN A 1 97 ? 12.639 0.432 14.176 1.00 83.25 97 ASN A N 1
ATOM 797 C CA . ASN A 1 97 ? 11.955 1.695 14.485 1.00 83.25 97 ASN A CA 1
ATOM 798 C C . ASN A 1 97 ? 10.792 1.543 15.475 1.00 83.25 97 ASN A C 1
ATOM 800 O O . ASN A 1 97 ? 10.341 2.549 16.021 1.00 83.25 97 ASN A O 1
ATOM 804 N N . TYR A 1 98 ? 10.277 0.327 15.674 1.00 81.06 98 TYR A N 1
ATOM 805 C CA . TYR A 1 98 ? 9.037 0.100 16.424 1.00 81.06 98 TYR A CA 1
ATOM 806 C C . TYR A 1 98 ? 9.084 -1.081 17.408 1.00 81.06 98 TYR A C 1
ATOM 808 O O . TYR A 1 98 ? 8.107 -1.268 18.133 1.00 81.06 98 TYR A O 1
ATOM 816 N N . ILE A 1 99 ? 10.166 -1.869 17.430 1.00 77.19 99 ILE A N 1
ATOM 817 C CA . ILE A 1 99 ? 10.401 -2.978 18.375 1.00 77.19 99 ILE A CA 1
ATOM 818 C C . ILE A 1 99 ? 11.629 -2.634 19.212 1.00 77.19 99 ILE A C 1
ATOM 820 O O . ILE A 1 99 ? 11.552 -2.817 20.445 1.00 77.19 99 ILE A O 1
#

Secondary structure (DSSP, 8-state):
-----HHHHHHHHHHHTSHHHHHHHHHHHHTSEEEEEE-TT----EE-SSSS-EE-EEEEEEEEE-TTS-EEEEEEEEE--SSGGGGHHHHHHHHHHH-

Sequence (99 aa):
MKIINPLYDIAFKYLMQEERFARKVLSVILDSEVVSVSLNQQEAVYEDKSKLLRIFRLDFKAIIRDSSGKTSTVLIELQKSRFPTDIERFRNYLGMNYI

Radius of gyration: 14.73 Å; chains: 1; bounding box: 39×26×40 Å

Foldseek 3Di:
DPDPDVVVLVVVLVQCQDWVSVQVVVCVVVVWRWPTKDQPQQDDFDDPPVDNDTKHKGKIWTWTAHPVRDIDTDIDIDIDDPDPVVCVVVVVVCVVPPD

pLDDT: mean 80.4, std 15.47, range [35.25, 97.38]